Protein AF-A0A0Q1AFK6-F1 (afdb_monomer_lite)

Radius of gyration: 16.46 Å; chains: 1; bounding box: 43×33×42 Å

Foldseek 3Di:
DDLCVLQPAALLVLLVLVCVLPPPPQPFKKKFKAASNGHTDDIDHDDPDDDDDLVCLQVSAQIEMEMEDALQADDDLRQLLVCLSSQYQWYWYHYNWKIKIKGAAPVGFDHSVVLVVLLVCLVVDPVLVVVLVVLVVVQVPDPPRDPSVSVRVSRVVSVVSSCVVRVMDIHMHTPVSHDPVSD

Structure (mmCIF, N/CA/C/O backbone):
data_AF-A0A0Q1AFK6-F1
#
_entry.id   AF-A0A0Q1AFK6-F1
#
loop_
_atom_site.group_PDB
_atom_site.id
_atom_site.type_symbol
_atom_site.label_atom_id
_atom_site.label_alt_id
_atom_site.label_comp_id
_atom_site.label_asym_id
_atom_site.label_entity_id
_atom_site.label_seq_id
_atom_site.pdbx_PDB_ins_code
_atom_site.Cartn_x
_atom_site.Cartn_y
_atom_site.Cartn_z
_atom_site.occupancy
_atom_site.B_iso_or_equiv
_atom_site.auth_seq_id
_atom_site.auth_comp_id
_atom_site.auth_asym_id
_atom_site.auth_atom_id
_atom_site.pdbx_PDB_model_num
ATOM 1 N N . MET A 1 1 ? -2.338 -17.423 -1.295 1.00 46.06 1 MET A N 1
ATOM 2 C CA . MET A 1 1 ? -3.671 -16.789 -1.181 1.00 46.06 1 MET A CA 1
ATOM 3 C C . MET A 1 1 ? -4.153 -16.436 -2.580 1.00 46.06 1 MET A C 1
ATOM 5 O O . MET A 1 1 ? -3.342 -15.987 -3.378 1.00 46.06 1 MET A O 1
ATOM 9 N N . THR A 1 2 ? -5.410 -16.740 -2.903 1.00 45.50 2 THR A N 1
ATOM 10 C CA . THR A 1 2 ? -6.019 -16.558 -4.233 1.00 45.50 2 THR A CA 1
ATOM 11 C C . THR A 1 2 ? -6.139 -15.072 -4.593 1.00 45.50 2 THR A C 1
ATOM 13 O O . THR A 1 2 ? -6.491 -14.275 -3.725 1.00 45.50 2 THR A O 1
ATOM 16 N N . GLY A 1 3 ? -5.905 -14.700 -5.860 1.00 55.66 3 GLY A N 1
ATOM 17 C CA . GLY A 1 3 ? -5.973 -13.305 -6.349 1.00 55.66 3 GLY A CA 1
ATOM 18 C C . GLY A 1 3 ? -7.291 -12.581 -6.035 1.00 55.66 3 GLY A C 1
ATOM 19 O O . GLY A 1 3 ? -7.314 -11.372 -5.840 1.00 55.66 3 GLY A O 1
ATOM 20 N N . THR A 1 4 ? -8.381 -13.325 -5.821 1.00 65.62 4 THR A N 1
ATOM 21 C CA . THR A 1 4 ? -9.694 -12.793 -5.418 1.00 65.62 4 THR A CA 1
ATOM 22 C C . THR A 1 4 ? -9.742 -12.181 -4.016 1.00 65.62 4 THR A C 1
ATOM 24 O O . THR A 1 4 ? -10.644 -11.395 -3.728 1.00 65.62 4 THR A O 1
ATOM 27 N N . ALA A 1 5 ? -8.802 -12.517 -3.126 1.00 80.06 5 ALA A N 1
ATOM 28 C CA . ALA A 1 5 ? -8.786 -11.992 -1.761 1.00 80.06 5 ALA A CA 1
ATOM 29 C C . ALA A 1 5 ? -8.527 -10.477 -1.720 1.00 80.06 5 ALA A C 1
ATOM 31 O O . ALA A 1 5 ? -9.035 -9.809 -0.821 1.00 80.06 5 ALA A O 1
ATOM 32 N N . VAL A 1 6 ? -7.814 -9.932 -2.718 1.00 88.38 6 VAL A N 1
ATOM 33 C CA . VAL A 1 6 ? -7.533 -8.491 -2.820 1.00 88.38 6 VAL A CA 1
ATOM 34 C C . VAL A 1 6 ? -8.806 -7.668 -3.042 1.00 88.38 6 VAL A C 1
ATOM 36 O O . VAL A 1 6 ? -8.840 -6.492 -2.713 1.00 88.38 6 VAL A O 1
ATOM 39 N N . PHE A 1 7 ? -9.878 -8.272 -3.559 1.00 89.06 7 PHE A N 1
ATOM 40 C CA . PHE A 1 7 ? -11.148 -7.587 -3.829 1.00 89.06 7 PHE A CA 1
ATOM 41 C C . PHE A 1 7 ? -12.162 -7.726 -2.684 1.00 89.06 7 PHE A C 1
ATOM 43 O O . PHE A 1 7 ? -13.332 -7.379 -2.840 1.00 89.06 7 PHE A O 1
ATOM 50 N N . ARG A 1 8 ? -11.745 -8.247 -1.523 1.00 91.38 8 ARG A N 1
ATOM 51 C CA . ARG A 1 8 ? -12.585 -8.341 -0.320 1.00 91.38 8 ARG A CA 1
ATOM 52 C C . ARG A 1 8 ? -12.491 -7.058 0.510 1.00 91.38 8 ARG A C 1
ATOM 54 O O . ARG A 1 8 ? -11.960 -7.070 1.615 1.00 91.38 8 ARG A O 1
ATOM 61 N N . VAL A 1 9 ? -13.020 -5.975 -0.047 1.00 94.25 9 VAL A N 1
ATOM 62 C CA . VAL A 1 9 ? -13.177 -4.658 0.593 1.00 94.25 9 VAL A CA 1
ATOM 63 C C . VAL A 1 9 ? -14.598 -4.136 0.334 1.00 94.25 9 VAL A C 1
ATOM 65 O O . VAL A 1 9 ? -15.311 -4.713 -0.500 1.00 94.25 9 VAL A O 1
ATOM 68 N N . PRO A 1 10 ? -15.061 -3.084 1.033 1.00 96.12 10 PRO A N 1
ATOM 69 C CA . PRO A 1 10 ? -16.365 -2.495 0.757 1.00 96.12 10 PRO A CA 1
ATOM 70 C C . PRO A 1 10 ? -16.519 -2.105 -0.716 1.00 96.12 10 PRO A C 1
ATOM 72 O O . PRO A 1 10 ? -15.596 -1.594 -1.349 1.00 96.12 10 PRO A O 1
ATOM 75 N N . ALA A 1 11 ? -17.713 -2.314 -1.271 1.00 95.00 11 ALA A N 1
ATOM 76 C CA . ALA A 1 11 ? -17.979 -2.062 -2.687 1.00 95.00 11 ALA A CA 1
ATOM 77 C C . ALA A 1 11 ? -17.747 -0.598 -3.103 1.00 95.00 11 ALA A C 1
ATOM 79 O O . ALA A 1 11 ? -17.445 -0.333 -4.262 1.00 95.00 11 ALA A O 1
ATOM 80 N N . SER A 1 12 ? -17.902 0.349 -2.177 1.00 96.50 12 SER A N 1
ATOM 81 C CA . SER A 1 12 ? -17.584 1.763 -2.398 1.00 96.50 12 SER A CA 1
ATOM 82 C C . SER A 1 12 ? -16.100 1.996 -2.662 1.00 96.50 12 SER A C 1
ATOM 84 O O . SER A 1 12 ? -15.794 2.780 -3.551 1.00 96.50 12 SER A O 1
ATOM 86 N N . VAL A 1 13 ? -15.207 1.277 -1.973 1.00 96.88 13 VAL A N 1
ATOM 87 C CA . VAL A 1 13 ? -13.756 1.345 -2.204 1.00 96.88 13 VAL A CA 1
ATOM 88 C C . VAL A 1 13 ? -13.436 0.850 -3.613 1.00 96.88 13 VAL A C 1
ATOM 90 O O . VAL A 1 13 ? -12.793 1.556 -4.372 1.00 96.88 13 VAL A O 1
ATOM 93 N N . LEU A 1 14 ? -13.975 -0.304 -4.024 1.00 95.19 14 LEU A N 1
ATOM 94 C CA . LEU A 1 14 ? -13.736 -0.825 -5.380 1.00 95.19 14 LEU A CA 1
ATOM 95 C C . LEU A 1 14 ? -14.257 0.111 -6.477 1.00 95.19 14 LEU A C 1
ATOM 97 O O . LEU A 1 14 ? -13.584 0.308 -7.484 1.00 95.19 14 LEU A O 1
ATOM 101 N N . ARG A 1 15 ? -15.447 0.699 -6.286 1.00 94.06 15 ARG A N 1
ATOM 102 C CA . ARG A 1 15 ? -15.989 1.690 -7.229 1.00 94.06 15 ARG A CA 1
ATOM 103 C C . ARG A 1 15 ? -15.107 2.929 -7.306 1.00 94.06 15 ARG A C 1
ATOM 105 O O . ARG A 1 15 ? -14.891 3.443 -8.394 1.00 94.06 15 ARG A O 1
ATOM 112 N N . TYR A 1 16 ? -14.603 3.392 -6.167 1.00 94.50 16 TYR A N 1
ATOM 113 C CA . TYR A 1 16 ? -13.679 4.514 -6.114 1.00 94.50 16 TYR A CA 1
ATOM 114 C C . TYR A 1 16 ? -12.391 4.223 -6.889 1.00 94.50 16 TYR A C 1
ATOM 116 O O . TYR A 1 16 ? -12.041 4.970 -7.794 1.00 94.50 16 TYR A O 1
ATOM 124 N N . GLU A 1 17 ? -11.748 3.091 -6.597 1.00 94.38 17 GLU A N 1
ATOM 125 C CA . GLU A 1 17 ? -10.536 2.618 -7.278 1.00 94.38 17 GLU A CA 1
ATOM 126 C C . GLU A 1 17 ? -10.721 2.507 -8.795 1.00 94.38 17 GLU A C 1
ATOM 128 O O . GLU A 1 17 ? -9.836 2.874 -9.566 1.00 94.38 17 GLU A O 1
ATOM 133 N N . HIS A 1 18 ? -11.887 2.026 -9.226 1.00 91.81 18 HIS A N 1
ATOM 134 C CA . HIS A 1 18 ? -12.237 1.958 -10.637 1.00 91.81 18 HIS A CA 1
ATOM 135 C C . HIS A 1 18 ? -12.407 3.354 -11.256 1.00 91.81 18 HIS A C 1
ATOM 137 O O . HIS A 1 18 ? -11.886 3.622 -12.337 1.00 91.81 18 HIS A O 1
ATOM 143 N N . ASN A 1 19 ? -13.096 4.265 -10.564 1.00 91.00 19 ASN A N 1
ATOM 144 C CA . ASN A 1 19 ? -13.329 5.621 -11.054 1.00 91.00 19 ASN A CA 1
ATOM 145 C C . ASN A 1 19 ? -12.019 6.396 -11.227 1.00 91.00 19 ASN A C 1
ATOM 147 O O . ASN A 1 19 ? -11.791 6.946 -12.301 1.00 91.00 19 ASN A O 1
ATOM 151 N N . ILE A 1 20 ? -11.133 6.388 -10.223 1.00 89.88 20 ILE A N 1
ATOM 152 C CA . ILE A 1 20 ? -9.851 7.110 -10.305 1.00 89.88 20 ILE A CA 1
ATOM 153 C C . ILE A 1 20 ? -8.938 6.533 -11.391 1.00 89.88 20 ILE A C 1
ATOM 155 O O . ILE A 1 20 ? -8.172 7.265 -12.013 1.00 89.88 20 ILE A O 1
ATOM 159 N N . LEU A 1 21 ? -9.040 5.228 -11.671 1.00 88.44 21 LEU A N 1
ATOM 160 C CA . LEU A 1 21 ? -8.269 4.594 -12.734 1.00 88.44 21 LEU A CA 1
ATOM 161 C C . LEU A 1 21 ? -8.681 5.089 -14.131 1.00 88.44 21 LEU A C 1
ATOM 163 O O . LEU A 1 21 ? -7.836 5.205 -15.022 1.00 88.44 21 LEU A O 1
ATOM 167 N N . HIS A 1 22 ? -9.973 5.355 -14.320 1.00 85.06 22 HIS A N 1
ATOM 168 C CA . HIS A 1 22 ? -10.557 5.748 -15.603 1.00 85.06 22 HIS A CA 1
ATOM 169 C C . HIS A 1 22 ? -10.792 7.253 -15.747 1.00 85.06 22 HIS A C 1
ATOM 171 O O . HIS A 1 22 ? -11.217 7.698 -16.814 1.00 85.06 22 HIS A O 1
ATOM 177 N N . ASP A 1 23 ? -10.482 8.040 -14.718 1.00 81.56 23 ASP A N 1
ATOM 178 C CA . ASP A 1 23 ? -10.578 9.488 -14.790 1.00 81.56 23 ASP A CA 1
ATOM 179 C C . ASP A 1 23 ? -9.457 10.062 -15.674 1.00 81.56 23 ASP A C 1
ATOM 181 O O . ASP A 1 23 ? -8.279 10.136 -15.300 1.00 81.56 23 ASP A O 1
ATOM 185 N N . SER A 1 24 ? -9.841 10.467 -16.886 1.00 66.94 24 SER A N 1
ATOM 186 C CA . SER A 1 24 ? -8.972 11.140 -17.8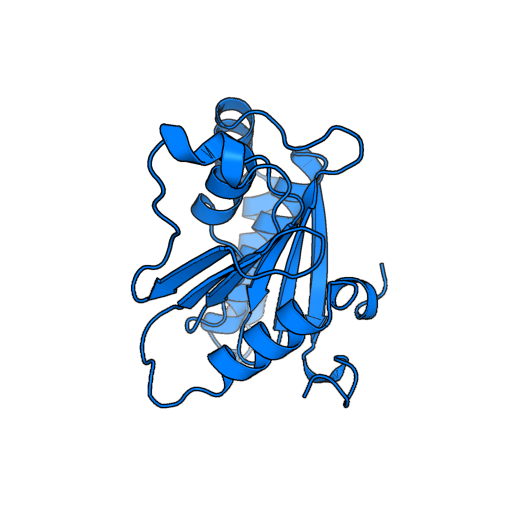52 1.00 66.94 24 SER A CA 1
ATOM 187 C C . SER A 1 24 ? -8.674 12.599 -17.496 1.00 66.94 24 SER A C 1
ATOM 189 O O . SER A 1 24 ? -7.785 13.195 -18.103 1.00 66.94 24 SER A O 1
ATOM 191 N N . HIS A 1 25 ? -9.411 13.187 -16.551 1.00 67.06 25 HIS A N 1
ATOM 192 C CA . HIS A 1 25 ? -9.291 14.589 -16.154 1.00 67.06 25 HIS A CA 1
ATOM 193 C C . HIS A 1 25 ? -8.400 14.803 -14.931 1.00 67.06 25 HIS A C 1
ATOM 195 O O . HIS A 1 25 ? -8.047 15.945 -14.642 1.00 67.06 25 HIS A O 1
ATOM 201 N N . CYS A 1 26 ? -7.981 13.732 -14.254 1.00 65.50 26 CYS A N 1
ATOM 202 C CA . CYS A 1 26 ? -7.090 13.817 -13.105 1.00 65.50 26 CYS A CA 1
ATOM 203 C C . CYS A 1 26 ? -5.685 13.293 -13.450 1.00 65.50 26 CYS A C 1
ATOM 205 O O . CYS A 1 26 ? -5.383 12.139 -13.169 1.00 65.50 26 CYS A O 1
ATOM 207 N N . PRO A 1 27 ? -4.785 14.084 -14.066 1.00 63.72 27 PRO A N 1
ATOM 208 C CA . PRO A 1 27 ? -3.471 13.595 -14.502 1.00 63.72 27 PRO A CA 1
ATOM 209 C C . PRO A 1 27 ? -2.523 13.219 -13.349 1.00 63.72 27 PRO A C 1
ATOM 211 O O . PRO A 1 27 ? -1.437 12.702 -13.604 1.00 63.72 27 PRO A O 1
ATOM 214 N N . GLN A 1 28 ? -2.914 13.482 -12.103 1.00 76.75 28 GLN A N 1
ATOM 215 C CA . GLN A 1 28 ? -2.098 13.303 -10.907 1.00 76.75 28 GLN A CA 1
ATOM 216 C C . GLN A 1 28 ? -2.436 11.989 -10.186 1.00 76.75 28 GLN A C 1
ATOM 218 O O . GLN A 1 28 ? -3.385 11.287 -10.557 1.00 76.75 28 GLN A O 1
ATOM 223 N N . GLU A 1 29 ? -1.617 11.628 -9.198 1.00 82.69 29 GLU A N 1
ATOM 224 C CA . GLU A 1 29 ? -1.959 10.571 -8.245 1.00 82.69 29 GLU A CA 1
ATOM 225 C C . GLU A 1 29 ? -3.115 11.045 -7.351 1.00 82.69 29 GLU A C 1
ATOM 227 O O . GLU A 1 29 ? -3.228 12.231 -7.020 1.00 82.69 29 GLU A O 1
ATOM 232 N N . VAL A 1 30 ? -4.016 10.117 -7.027 1.00 89.56 30 VAL A N 1
ATOM 233 C CA . VAL A 1 30 ? -5.223 10.365 -6.229 1.00 89.56 30 VAL A CA 1
ATOM 234 C C . VAL A 1 30 ? -5.269 9.335 -5.119 1.00 89.56 30 VAL A C 1
ATOM 236 O O . VAL A 1 30 ? -5.070 8.146 -5.389 1.00 89.56 30 VAL A O 1
ATOM 239 N N . ALA A 1 31 ? -5.559 9.783 -3.901 1.00 91.56 31 ALA A N 1
ATOM 240 C CA . ALA A 1 31 ? -5.691 8.928 -2.733 1.00 91.56 31 ALA A CA 1
ATOM 241 C C . ALA A 1 31 ? -7.034 9.140 -2.032 1.00 91.56 31 ALA A C 1
ATOM 243 O O . ALA A 1 31 ? -7.505 10.264 -1.887 1.00 91.56 31 ALA A O 1
ATOM 244 N N . GLY A 1 32 ? -7.618 8.053 -1.538 1.00 93.94 32 GLY A N 1
ATOM 245 C CA . GLY A 1 32 ? -8.827 8.062 -0.728 1.00 93.94 32 GLY A CA 1
ATOM 246 C C . GLY A 1 32 ? -8.625 7.290 0.571 1.00 93.94 32 GLY A C 1
ATOM 247 O O . GLY A 1 32 ? -8.054 6.196 0.577 1.00 93.94 32 GLY A O 1
ATOM 248 N N . ILE A 1 33 ? -9.136 7.843 1.671 1.00 95.81 33 ILE A N 1
ATOM 249 C CA . ILE A 1 33 ? -9.174 7.183 2.980 1.00 95.81 33 ILE A CA 1
ATOM 250 C C . ILE A 1 33 ? -10.616 6.826 3.308 1.00 95.81 33 ILE A C 1
ATOM 252 O O . ILE A 1 33 ? -11.489 7.692 3.375 1.00 95.81 33 ILE A O 1
ATOM 256 N N . PHE A 1 34 ? -10.860 5.548 3.562 1.00 97.62 34 PHE A N 1
ATOM 257 C CA . PHE A 1 34 ? -12.175 4.998 3.842 1.00 97.62 34 PHE A CA 1
ATOM 258 C C . PHE A 1 34 ? -12.224 4.373 5.227 1.00 97.62 34 PHE A C 1
ATOM 260 O O . PHE A 1 34 ? -11.303 3.679 5.642 1.00 97.62 34 PHE A O 1
ATOM 267 N N . THR A 1 35 ? -13.348 4.505 5.918 1.00 96.75 35 THR A N 1
ATOM 268 C CA . THR A 1 35 ? -13.606 3.661 7.091 1.00 96.75 35 THR A CA 1
ATOM 269 C C . THR A 1 35 ? -13.667 2.176 6.687 1.00 96.75 35 THR A C 1
ATOM 271 O O . THR A 1 35 ? -13.941 1.870 5.520 1.00 96.75 35 THR A O 1
ATOM 274 N N . PRO A 1 36 ? -13.527 1.218 7.625 1.00 94.81 36 PRO A N 1
ATOM 275 C CA . PRO A 1 36 ? -13.745 -0.208 7.345 1.00 94.81 36 PRO A CA 1
ATOM 276 C C . PRO A 1 36 ? -15.103 -0.539 6.716 1.00 94.81 36 PRO A C 1
ATOM 278 O O . PRO A 1 36 ? -15.236 -1.528 6.000 1.00 94.81 36 PRO A O 1
ATOM 281 N N . ALA A 1 37 ? -16.119 0.290 6.975 1.00 96.12 37 ALA A N 1
ATOM 282 C CA . ALA A 1 37 ? -17.454 0.155 6.396 1.00 96.12 37 ALA A CA 1
ATOM 283 C C . ALA A 1 37 ? -17.554 0.711 4.960 1.00 96.12 37 ALA A C 1
ATOM 285 O O . ALA A 1 37 ? -18.576 0.530 4.300 1.00 96.12 37 ALA A O 1
ATOM 286 N N . GLY A 1 38 ? -16.505 1.370 4.460 1.00 96.75 38 GLY A N 1
ATOM 287 C CA . GLY A 1 38 ? -16.438 1.919 3.109 1.00 96.75 38 GLY A CA 1
ATOM 288 C C . GLY A 1 38 ? -16.966 3.345 2.975 1.00 96.75 38 GLY A C 1
ATOM 289 O O . GLY A 1 38 ? -17.373 3.728 1.878 1.00 96.75 38 GLY A O 1
ATOM 290 N N . VAL A 1 39 ? -16.988 4.129 4.055 1.00 97.38 39 VAL A N 1
ATOM 291 C CA . VAL A 1 39 ? -17.339 5.558 3.996 1.00 97.38 39 VAL A CA 1
ATOM 292 C C . VAL A 1 39 ? -16.074 6.361 3.713 1.00 97.38 39 VAL A C 1
ATOM 294 O O . VAL A 1 39 ? -15.124 6.254 4.484 1.00 97.38 39 VAL A O 1
ATOM 297 N N . LEU A 1 40 ? -16.060 7.149 2.634 1.00 96.38 40 LEU A N 1
ATOM 298 C CA . LEU A 1 40 ? -14.954 8.057 2.309 1.00 96.38 40 LEU A CA 1
ATOM 299 C C . LEU A 1 40 ? -14.861 9.153 3.380 1.00 96.38 40 LEU A C 1
ATOM 301 O O . LEU A 1 40 ? -15.860 9.800 3.694 1.00 96.38 40 LEU A O 1
ATOM 305 N N . ARG A 1 41 ? -13.673 9.325 3.957 1.00 94.06 41 ARG A N 1
ATOM 306 C CA . ARG A 1 41 ? -13.367 10.329 4.987 1.00 94.06 41 ARG A CA 1
ATOM 307 C C . ARG A 1 41 ? -12.563 11.477 4.398 1.00 94.06 41 ARG A C 1
ATOM 309 O O . ARG A 1 41 ? -12.909 12.629 4.623 1.00 94.06 41 ARG A O 1
ATOM 316 N N . TYR A 1 42 ? -11.544 11.133 3.618 1.00 92.06 42 TYR A N 1
ATOM 317 C CA . TYR A 1 42 ? -10.634 12.084 2.999 1.00 92.06 42 TYR A CA 1
ATOM 318 C C . TYR A 1 42 ? -10.333 11.674 1.570 1.00 92.06 42 TYR A C 1
ATOM 320 O O . TYR A 1 42 ? -10.247 10.481 1.270 1.00 92.06 42 TYR A O 1
ATOM 328 N N . GLU A 1 43 ? -10.125 12.674 0.728 1.00 91.88 43 GLU A N 1
ATOM 329 C CA . GLU A 1 43 ? -9.660 12.522 -0.639 1.00 91.88 43 GLU A CA 1
ATOM 330 C C . GLU A 1 43 ? -8.550 13.540 -0.895 1.00 91.88 43 GLU A C 1
ATOM 332 O O . GLU A 1 43 ? -8.674 14.710 -0.526 1.00 91.88 43 GLU A O 1
ATOM 337 N N . PHE A 1 44 ? -7.467 13.075 -1.508 1.00 88.31 44 PHE A N 1
ATOM 338 C CA . PHE A 1 44 ? -6.279 13.862 -1.805 1.00 88.31 44 PHE A CA 1
ATOM 339 C C . PHE A 1 44 ? -5.995 13.805 -3.300 1.00 88.31 44 PHE A C 1
ATOM 341 O O . PHE A 1 44 ? -6.067 12.741 -3.920 1.00 88.31 44 PHE A O 1
ATOM 348 N N . PHE A 1 45 ? -5.637 14.959 -3.852 1.00 86.00 45 PHE A N 1
ATOM 349 C CA . PHE A 1 45 ? -5.249 15.127 -5.244 1.00 86.00 45 PHE A CA 1
ATOM 350 C C . PHE A 1 45 ? -3.843 15.701 -5.284 1.00 86.00 45 PHE A C 1
ATOM 352 O O . PHE A 1 45 ? -3.605 16.736 -4.664 1.00 86.00 45 PHE A O 1
ATOM 359 N N . GLY A 1 46 ? -2.956 15.068 -6.047 1.00 70.44 46 GLY A N 1
ATOM 360 C CA . GLY A 1 46 ? -1.629 15.616 -6.288 1.00 70.44 46 GLY A CA 1
ATOM 361 C C . GLY A 1 46 ? -0.706 15.483 -5.092 1.00 70.44 46 GLY A C 1
ATOM 362 O O . GLY A 1 46 ? -0.538 16.430 -4.344 1.00 70.44 46 GLY A O 1
ATOM 363 N N . ASP A 1 47 ? -0.136 14.292 -4.941 1.00 62.44 47 ASP A N 1
ATOM 364 C CA . ASP A 1 47 ? 1.225 14.002 -4.476 1.00 62.44 47 ASP A CA 1
ATOM 365 C C . ASP A 1 47 ? 1.349 12.474 -4.323 1.00 62.44 47 ASP A C 1
ATOM 367 O O . ASP A 1 47 ? 0.346 11.778 -4.151 1.00 62.44 47 ASP A O 1
ATOM 371 N N . ASP A 1 48 ? 2.573 11.943 -4.393 1.00 61.12 48 ASP A N 1
ATOM 372 C CA . ASP A 1 48 ? 2.860 10.497 -4.312 1.00 61.12 48 ASP A CA 1
ATOM 373 C C . ASP A 1 48 ? 2.620 9.902 -2.895 1.00 61.12 48 ASP A C 1
ATOM 375 O O . ASP A 1 48 ? 2.957 8.745 -2.631 1.00 61.12 48 ASP A O 1
ATOM 379 N N . PHE A 1 49 ? 2.113 10.693 -1.939 1.00 66.88 49 PHE A N 1
ATOM 380 C CA . PHE A 1 49 ? 1.917 10.302 -0.538 1.00 66.88 49 PHE A CA 1
ATOM 381 C C . PHE A 1 49 ? 0.803 11.095 0.160 1.00 66.88 49 PHE A C 1
ATOM 383 O O . PHE A 1 49 ? 0.422 12.185 -0.267 1.00 66.88 49 PHE A O 1
ATOM 390 N N . VAL A 1 50 ? 0.272 10.542 1.257 1.00 73.00 50 VAL A N 1
ATOM 391 C CA . VAL A 1 50 ? -0.855 11.126 1.997 1.00 73.00 50 VAL A CA 1
ATOM 392 C C . VAL A 1 50 ? -0.336 11.891 3.209 1.00 73.00 50 VAL A C 1
ATOM 394 O O . VAL A 1 50 ? -0.107 11.323 4.274 1.00 73.00 50 VAL A O 1
ATOM 397 N N . TYR A 1 51 ? -0.208 13.212 3.080 1.00 80.31 51 TYR A N 1
ATOM 398 C CA . TYR A 1 51 ? 0.159 14.044 4.222 1.00 80.31 51 TYR A CA 1
ATOM 399 C C . TYR A 1 51 ? -1.052 14.349 5.110 1.00 80.31 51 TYR A C 1
ATOM 401 O O . TYR A 1 51 ? -1.988 15.039 4.704 1.00 80.31 51 TYR A O 1
ATOM 409 N N . LEU A 1 52 ? -0.991 13.889 6.358 1.00 82.94 52 LEU A N 1
ATOM 410 C CA . LEU A 1 52 ? -1.943 14.225 7.413 1.00 82.94 52 LEU A CA 1
ATOM 41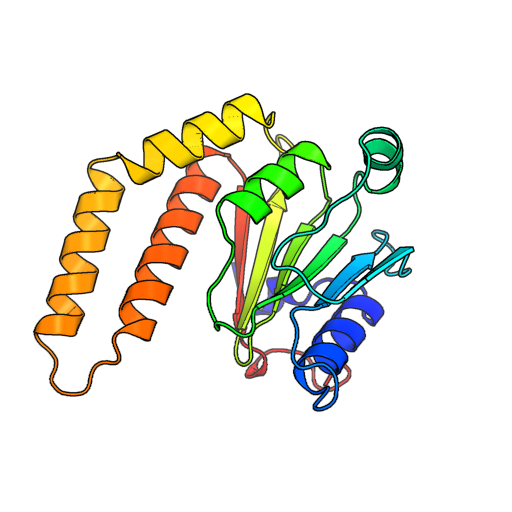1 C C . LEU A 1 52 ? -1.203 14.801 8.625 1.00 82.94 52 LEU A C 1
ATOM 413 O O . LEU A 1 52 ? -0.100 14.346 8.937 1.00 82.94 52 LEU A O 1
ATOM 417 N N . PRO A 1 53 ? -1.773 15.791 9.332 1.00 85.44 53 PRO A N 1
ATOM 418 C CA . PRO A 1 53 ? -1.202 16.254 10.588 1.00 85.44 53 PRO A CA 1
ATOM 419 C C . PRO A 1 53 ? -1.295 15.155 11.657 1.00 85.44 53 PRO A C 1
ATOM 421 O O . PRO A 1 53 ? -2.260 14.393 11.696 1.00 85.44 53 PRO A O 1
ATOM 424 N N . GLU A 1 54 ? -0.322 15.099 12.573 1.00 86.88 54 GLU A N 1
ATOM 425 C CA . GLU A 1 54 ? -0.261 14.052 13.613 1.00 86.88 54 GLU A CA 1
ATOM 426 C C . GLU A 1 54 ? -1.524 13.979 14.481 1.00 86.88 54 GLU A C 1
ATOM 428 O O . GLU A 1 54 ? -1.912 12.903 14.936 1.00 86.88 54 GLU A O 1
ATOM 433 N N . SER A 1 55 ? -2.209 15.110 14.670 1.00 89.00 55 SER A N 1
ATOM 434 C CA . SER A 1 55 ? -3.483 15.178 15.391 1.00 89.00 55 SER A CA 1
ATOM 435 C C . SER A 1 55 ? -4.592 14.332 14.760 1.00 89.00 55 SER A C 1
ATOM 437 O O . SER A 1 55 ? -5.517 13.937 15.463 1.00 89.00 55 SER A O 1
ATOM 439 N N . GLU A 1 56 ? -4.503 14.035 13.463 1.00 88.88 56 GLU A N 1
ATOM 440 C CA . GLU A 1 56 ? -5.500 13.260 12.717 1.00 88.88 56 GLU A CA 1
ATOM 441 C C . GLU A 1 56 ? -5.157 11.766 12.627 1.00 88.88 56 GLU A C 1
ATOM 443 O O . GLU A 1 56 ? -5.983 10.967 12.185 1.00 88.88 56 GLU A O 1
ATOM 448 N N . TYR A 1 57 ? -3.980 11.336 13.104 1.00 89.94 57 TYR A N 1
ATOM 449 C CA . TYR A 1 57 ? -3.559 9.929 13.015 1.00 89.94 57 TYR A CA 1
ATOM 450 C C . TYR A 1 57 ? -4.520 8.980 13.740 1.00 89.94 57 TYR A C 1
ATOM 452 O O . TYR A 1 57 ? -4.770 7.866 13.282 1.00 89.94 57 TYR A O 1
ATOM 460 N N . GLY A 1 58 ? -5.103 9.428 14.855 1.00 88.94 58 GLY A N 1
ATOM 461 C CA . GLY A 1 58 ? -6.111 8.652 15.576 1.00 88.94 58 GLY A CA 1
ATOM 462 C C . GLY A 1 58 ? -7.399 8.443 14.773 1.00 88.94 58 GLY A C 1
ATOM 463 O O . GLY A 1 58 ? -8.031 7.398 14.901 1.00 88.94 58 GLY A O 1
ATOM 464 N N . GLU A 1 59 ? -7.774 9.397 13.916 1.00 89.50 59 GLU A N 1
ATOM 465 C CA . GLU A 1 59 ? -9.023 9.346 13.145 1.00 89.50 59 GLU A CA 1
ATOM 466 C C . GLU A 1 59 ? -8.957 8.400 11.945 1.00 89.50 59 GLU A C 1
ATOM 468 O O . GLU A 1 59 ? -9.976 7.851 11.520 1.00 89.50 59 GLU A O 1
ATOM 473 N N . ILE A 1 60 ? -7.756 8.211 11.403 1.00 92.12 60 ILE A N 1
ATOM 474 C CA . ILE A 1 60 ? -7.485 7.313 10.277 1.00 92.12 60 ILE A CA 1
ATOM 475 C C . ILE A 1 60 ? -7.055 5.916 10.731 1.00 92.12 60 ILE A C 1
ATOM 477 O O . ILE A 1 60 ? -6.940 5.009 9.904 1.00 92.12 60 ILE A O 1
ATOM 481 N N . SER A 1 61 ? -6.835 5.712 12.031 1.00 94.56 61 SER A N 1
ATOM 482 C CA . SER A 1 61 ? -6.492 4.397 12.560 1.00 94.56 61 SER A CA 1
ATOM 483 C C . SER A 1 61 ? -7.564 3.368 12.209 1.00 94.56 61 SER A C 1
ATOM 485 O O . SER A 1 61 ? -8.767 3.610 12.324 1.00 94.56 61 SER A O 1
ATOM 487 N N . GLY A 1 62 ? -7.128 2.213 11.706 1.00 94.94 62 GLY A N 1
ATOM 488 C CA . GLY A 1 62 ? -8.032 1.179 11.216 1.00 94.94 62 GLY A CA 1
ATOM 489 C C . GLY A 1 62 ? -8.774 1.532 9.921 1.00 94.94 62 GLY A C 1
ATOM 490 O O . GLY A 1 62 ? -9.636 0.763 9.514 1.00 94.94 62 GLY A O 1
ATOM 491 N N . CYS A 1 63 ? -8.470 2.637 9.236 1.00 96.56 63 CYS A N 1
ATOM 492 C CA . CYS A 1 63 ? -9.056 2.935 7.926 1.00 96.56 63 CYS A CA 1
ATOM 493 C C . CYS A 1 63 ? -8.401 2.128 6.794 1.00 96.56 63 CYS A C 1
ATOM 495 O O . CYS A 1 63 ? -7.342 1.527 6.949 1.00 96.56 63 CYS A O 1
ATOM 497 N N . ILE A 1 64 ? -9.054 2.102 5.639 1.00 97.31 64 ILE A N 1
ATOM 498 C CA . ILE A 1 64 ? -8.510 1.606 4.379 1.00 97.31 64 ILE A CA 1
ATOM 499 C C . ILE A 1 64 ? -7.987 2.815 3.612 1.00 97.31 64 ILE A C 1
ATOM 501 O O . ILE A 1 64 ? -8.761 3.723 3.312 1.00 97.31 64 ILE A O 1
ATOM 505 N N . ILE A 1 65 ? -6.705 2.818 3.271 1.00 95.38 65 ILE A N 1
ATOM 506 C CA . ILE A 1 65 ? -6.124 3.814 2.371 1.00 95.38 65 ILE A CA 1
ATOM 507 C C . ILE A 1 65 ? -5.956 3.165 1.003 1.00 95.38 65 ILE A C 1
ATOM 509 O O . ILE A 1 65 ? -5.477 2.035 0.899 1.00 95.38 65 ILE A O 1
ATOM 513 N N . THR A 1 66 ? -6.377 3.863 -0.045 1.00 94.69 66 THR A N 1
ATOM 514 C CA . THR A 1 66 ? -6.134 3.457 -1.428 1.00 94.69 66 THR A CA 1
ATOM 515 C C . THR A 1 66 ? -5.630 4.629 -2.245 1.00 94.69 66 THR A C 1
ATOM 517 O O . THR A 1 66 ? -6.148 5.732 -2.102 1.00 94.69 66 THR A O 1
ATOM 520 N N . HIS A 1 67 ? -4.674 4.397 -3.137 1.00 91.44 67 HIS A N 1
ATOM 521 C CA . HIS A 1 67 ? -4.228 5.414 -4.086 1.00 91.44 67 HIS A CA 1
ATOM 522 C C . HIS A 1 67 ? -3.825 4.845 -5.448 1.00 91.44 67 HIS A C 1
ATOM 524 O O . HIS A 1 67 ? -3.551 3.650 -5.598 1.00 91.44 67 HIS A O 1
ATOM 530 N N . LEU A 1 68 ? -3.847 5.709 -6.459 1.00 91.12 68 LEU A N 1
ATOM 531 C CA . LEU A 1 68 ? -3.496 5.392 -7.840 1.00 91.12 68 LEU A CA 1
ATOM 532 C C . LEU A 1 68 ? -2.012 5.665 -8.103 1.00 91.12 68 LEU A C 1
ATOM 534 O O . LEU A 1 68 ? -1.607 6.820 -8.147 1.00 91.12 68 LEU A O 1
ATOM 538 N N . HIS A 1 69 ? -1.246 4.622 -8.428 1.00 88.69 69 HIS A N 1
ATOM 539 C CA . HIS A 1 69 ? 0.113 4.765 -8.953 1.00 88.69 69 HIS A CA 1
ATOM 540 C C . HIS A 1 69 ? 0.103 4.758 -10.481 1.00 88.69 69 HIS A C 1
ATOM 542 O O . HIS A 1 69 ? 0.087 3.697 -11.127 1.00 88.69 69 HIS A O 1
ATOM 548 N N . ARG A 1 70 ? 0.186 5.945 -11.092 1.00 83.94 70 ARG A N 1
ATOM 549 C CA . ARG A 1 70 ? 0.254 6.072 -12.564 1.00 83.94 70 ARG A CA 1
ATOM 550 C C . ARG A 1 70 ? 1.551 5.502 -13.137 1.00 83.94 70 ARG A C 1
ATOM 552 O O . ARG A 1 70 ? 1.574 5.052 -14.281 1.00 83.94 70 ARG A O 1
ATOM 559 N N . SER A 1 71 ? 2.603 5.440 -12.320 1.00 82.94 71 SER A N 1
ATOM 560 C CA . SER A 1 71 ? 3.876 4.793 -12.661 1.00 82.94 71 SER A CA 1
ATOM 561 C C . SER A 1 71 ? 3.752 3.285 -12.934 1.00 82.94 71 SER A C 1
ATOM 563 O O . SER A 1 71 ? 4.648 2.690 -13.535 1.00 82.94 71 SER A O 1
ATOM 565 N N . GLY A 1 72 ? 2.652 2.656 -12.498 1.00 85.19 72 GLY A N 1
ATOM 566 C CA . GLY A 1 72 ? 2.421 1.217 -12.623 1.00 85.19 72 GLY A CA 1
ATOM 567 C C . GLY A 1 72 ? 3.184 0.370 -11.602 1.00 85.19 72 GLY A C 1
ATOM 568 O O . GLY A 1 72 ? 3.097 -0.859 -11.640 1.00 85.19 72 GLY A O 1
ATOM 569 N N . TYR A 1 73 ? 3.920 1.002 -10.687 1.00 87.94 73 TYR A N 1
ATOM 570 C CA . TYR A 1 73 ? 4.683 0.314 -9.654 1.00 87.94 73 TYR A CA 1
ATOM 571 C C . TYR A 1 73 ? 3.830 0.003 -8.417 1.00 87.94 73 TYR A C 1
ATOM 573 O O . TYR A 1 73 ? 2.879 0.725 -8.125 1.00 87.94 73 TYR A O 1
ATOM 581 N N . PRO A 1 74 ? 4.173 -1.059 -7.665 1.00 90.12 74 PRO A N 1
ATOM 582 C CA . PRO A 1 74 ? 3.543 -1.340 -6.378 1.00 90.12 74 PRO A CA 1
ATOM 583 C C . PRO A 1 74 ? 4.014 -0.334 -5.308 1.00 90.12 74 PRO A C 1
ATOM 585 O O . PRO A 1 74 ? 4.693 0.644 -5.634 1.00 90.12 74 PRO A O 1
ATOM 588 N N . PHE A 1 75 ? 3.697 -0.615 -4.040 1.00 90.62 75 PHE A N 1
ATOM 589 C CA . PHE A 1 75 ? 4.019 0.230 -2.887 1.00 90.62 75 PHE A CA 1
ATOM 590 C C . PHE A 1 75 ? 5.461 0.773 -2.881 1.00 90.62 75 PHE A C 1
ATOM 592 O O . PHE A 1 75 ? 6.431 0.072 -3.203 1.00 90.62 75 PHE A O 1
ATOM 599 N N . SER A 1 76 ? 5.595 2.025 -2.465 1.00 88.75 76 SER A N 1
ATOM 600 C CA . SER A 1 76 ? 6.838 2.670 -2.076 1.00 88.75 76 SER A CA 1
ATOM 601 C C . SER A 1 76 ? 7.207 2.321 -0.623 1.00 88.75 76 SER A C 1
ATOM 603 O O . SER A 1 76 ? 6.396 1.822 0.159 1.00 88.75 76 SER A O 1
ATOM 605 N N . SER A 1 77 ? 8.456 2.589 -0.227 1.00 90.75 77 SER A N 1
ATOM 606 C CA . SER A 1 77 ? 8.851 2.499 1.188 1.00 90.75 77 SER A CA 1
ATOM 607 C C . SER A 1 77 ? 8.101 3.508 2.062 1.00 90.75 77 SER A C 1
ATOM 609 O O . SER A 1 77 ? 7.945 3.273 3.258 1.00 90.75 77 SER A O 1
ATOM 611 N N . HIS A 1 78 ? 7.672 4.627 1.472 1.00 89.50 78 HIS A N 1
ATOM 612 C CA . HIS A 1 78 ? 6.914 5.658 2.163 1.00 89.50 78 HIS A CA 1
ATOM 613 C C . HIS A 1 78 ? 5.521 5.139 2.523 1.00 89.50 78 HIS A C 1
ATOM 615 O O . HIS A 1 78 ? 5.158 5.182 3.691 1.00 89.50 78 HIS A O 1
ATOM 621 N N . ASP A 1 79 ? 4.836 4.496 1.575 1.00 91.12 79 ASP A N 1
ATOM 622 C CA . ASP A 1 79 ? 3.505 3.909 1.767 1.00 91.12 79 ASP A CA 1
ATOM 623 C C . ASP A 1 79 ? 3.485 2.939 2.952 1.00 91.12 79 ASP A C 1
ATOM 625 O O . ASP A 1 79 ? 2.576 2.963 3.781 1.00 91.12 79 ASP A O 1
ATOM 629 N N . ILE A 1 80 ? 4.510 2.085 3.064 1.00 93.31 80 ILE A N 1
ATOM 630 C CA . ILE A 1 80 ? 4.629 1.123 4.169 1.00 93.31 80 ILE A CA 1
ATOM 631 C C . ILE A 1 80 ? 4.829 1.853 5.500 1.00 93.31 80 ILE A C 1
ATOM 633 O O . ILE A 1 80 ? 4.238 1.472 6.513 1.00 93.31 80 ILE A O 1
ATOM 637 N N . LEU A 1 81 ? 5.672 2.887 5.510 1.00 93.50 81 LEU A N 1
ATOM 638 C CA . LEU A 1 81 ? 5.966 3.652 6.716 1.00 93.50 81 LEU A CA 1
ATOM 639 C C . LEU A 1 81 ? 4.743 4.445 7.190 1.00 93.50 81 LEU A C 1
ATOM 641 O O . LEU A 1 81 ? 4.456 4.451 8.384 1.00 93.50 81 LEU A O 1
ATOM 645 N N . GLU A 1 82 ? 4.010 5.070 6.273 1.00 91.50 82 GLU A N 1
ATOM 646 C CA . GLU A 1 82 ? 2.753 5.760 6.567 1.00 91.50 82 GLU A CA 1
ATOM 647 C C . GLU A 1 82 ? 1.693 4.788 7.072 1.00 91.50 82 GLU A C 1
ATOM 649 O O . GLU A 1 82 ? 1.085 5.030 8.109 1.00 91.50 82 GLU A O 1
ATOM 654 N N . SER A 1 83 ? 1.551 3.626 6.432 1.00 93.62 83 SER A N 1
ATOM 655 C CA . SER A 1 83 ? 0.622 2.583 6.886 1.00 93.62 83 SER A CA 1
ATOM 656 C C . SER A 1 83 ? 0.892 2.145 8.328 1.00 93.62 83 SER A C 1
ATOM 658 O O . SER A 1 83 ? -0.042 1.943 9.104 1.00 93.62 83 SER A O 1
ATOM 660 N N . SER A 1 84 ? 2.174 2.034 8.692 1.00 94.75 84 SER A N 1
ATOM 661 C CA . SER A 1 84 ? 2.619 1.753 10.057 1.00 94.75 84 SER A CA 1
ATOM 662 C C . SER A 1 84 ? 2.312 2.912 11.014 1.00 94.75 84 SER A C 1
ATOM 664 O O . SER A 1 84 ? 1.745 2.673 12.079 1.00 94.75 84 SER A O 1
ATOM 666 N N . ARG A 1 85 ? 2.607 4.163 10.629 1.00 93.50 85 ARG A N 1
ATOM 667 C CA . ARG A 1 85 ? 2.323 5.368 11.439 1.00 93.50 85 ARG A CA 1
ATOM 668 C C . ARG A 1 85 ? 0.839 5.548 11.720 1.00 93.50 85 ARG A C 1
ATOM 670 O O . ARG A 1 85 ? 0.456 5.855 12.841 1.00 93.50 85 ARG A O 1
ATOM 677 N N . PHE A 1 86 ? 0.021 5.352 10.697 1.00 93.25 86 PHE A N 1
ATOM 678 C CA . PHE A 1 86 ? -1.421 5.542 10.751 1.00 93.25 86 PHE A CA 1
ATOM 679 C C . PHE A 1 86 ? -2.144 4.317 11.317 1.00 93.25 86 PHE A C 1
ATOM 681 O O . PHE A 1 86 ? -3.328 4.395 11.624 1.00 93.25 86 PHE A O 1
ATOM 688 N N . MET A 1 87 ? -1.457 3.176 11.459 1.00 94.12 87 MET A N 1
ATOM 689 C CA . MET A 1 87 ? -2.042 1.903 11.890 1.00 94.12 87 MET A CA 1
ATOM 690 C C . MET A 1 87 ? -3.306 1.547 11.087 1.00 94.12 87 MET A C 1
ATOM 692 O O . MET A 1 87 ? -4.358 1.221 11.644 1.00 94.12 87 MET A O 1
ATOM 696 N N . VAL A 1 88 ? -3.217 1.651 9.760 1.00 95.06 88 VAL A N 1
ATOM 697 C CA . VAL A 1 88 ? -4.351 1.420 8.851 1.00 95.06 88 VAL A CA 1
ATOM 698 C C . VAL A 1 88 ? -4.867 -0.017 8.951 1.00 95.06 88 VAL A C 1
ATOM 700 O O . VAL A 1 88 ? -4.136 -0.943 9.284 1.00 95.06 88 VAL A O 1
ATOM 703 N N . HIS A 1 89 ? -6.123 -0.269 8.608 1.00 95.00 89 HIS A N 1
ATOM 704 C CA . HIS A 1 89 ? -6.583 -1.642 8.399 1.00 95.00 89 HIS A CA 1
ATOM 705 C C . HIS A 1 89 ? -5.934 -2.261 7.154 1.00 95.00 89 HIS A C 1
ATOM 707 O O . HIS A 1 89 ? -5.527 -3.425 7.160 1.00 95.00 89 HIS A O 1
ATOM 713 N N . GLU A 1 90 ? -5.839 -1.477 6.081 1.00 96.25 90 GLU A N 1
ATOM 714 C CA . GLU A 1 90 ? -5.335 -1.927 4.791 1.00 96.25 90 GLU A CA 1
ATOM 715 C C . GLU A 1 90 ? -4.814 -0.741 3.974 1.00 96.25 90 GLU A C 1
ATOM 717 O O . GLU A 1 90 ? -5.493 0.277 3.867 1.00 96.25 90 GLU A O 1
ATOM 722 N N . MET A 1 91 ? -3.641 -0.905 3.365 1.00 95.94 91 MET A N 1
ATOM 723 C CA . MET A 1 91 ? -3.097 0.008 2.360 1.00 95.94 91 MET A CA 1
ATOM 724 C C . MET A 1 91 ? -3.192 -0.637 0.985 1.00 95.94 91 MET A C 1
ATOM 726 O O . MET A 1 91 ? -2.888 -1.826 0.823 1.00 95.94 91 MET A O 1
ATOM 730 N N . ARG A 1 92 ? -3.636 0.132 -0.007 1.00 96.00 92 ARG A N 1
ATOM 731 C CA . ARG A 1 92 ? -3.946 -0.366 -1.345 1.00 96.00 92 ARG A CA 1
ATOM 732 C C . ARG A 1 92 ? -3.336 0.537 -2.403 1.00 96.00 92 ARG A C 1
ATOM 734 O O . ARG A 1 92 ? -3.478 1.751 -2.351 1.00 96.00 92 ARG A O 1
ATOM 741 N N . VAL A 1 93 ? -2.688 -0.081 -3.382 1.00 93.75 93 VAL A N 1
ATOM 742 C CA . VAL A 1 93 ? -2.183 0.602 -4.577 1.00 93.75 93 VAL A CA 1
ATOM 743 C C . VAL A 1 93 ? -2.925 0.066 -5.779 1.00 93.75 93 VAL A C 1
ATOM 745 O O . VAL A 1 93 ? -2.910 -1.140 -6.047 1.00 93.75 93 VAL A O 1
ATOM 748 N N . VAL A 1 94 ? -3.522 0.975 -6.531 1.00 93.06 94 VAL A N 1
ATOM 749 C CA . VAL A 1 94 ? -4.164 0.692 -7.804 1.00 93.06 94 VAL A CA 1
ATOM 750 C C . VAL A 1 94 ? -3.224 1.089 -8.928 1.00 93.06 94 VAL A C 1
ATOM 752 O O . VAL A 1 94 ? -2.690 2.193 -8.959 1.00 93.06 94 VAL A O 1
ATOM 755 N N . THR A 1 95 ? -3.050 0.190 -9.888 1.00 91.25 95 THR A N 1
ATOM 756 C CA . THR A 1 95 ? -2.428 0.486 -11.179 1.00 91.25 95 THR A CA 1
ATOM 757 C C . THR A 1 95 ? -3.405 0.163 -12.302 1.00 91.25 95 THR A C 1
ATOM 759 O O . THR A 1 95 ? -4.489 -0.377 -12.072 1.00 91.25 95 THR A O 1
ATOM 762 N N . SER A 1 96 ? -3.005 0.430 -13.545 1.00 88.50 96 SER A N 1
ATOM 763 C CA . SER A 1 96 ? -3.817 0.132 -14.730 1.00 88.50 96 SER A CA 1
ATOM 764 C C . SER A 1 96 ? -4.204 -1.332 -14.902 1.00 88.50 96 SER A C 1
ATOM 766 O O . SER A 1 96 ? -5.177 -1.635 -15.585 1.00 88.50 96 SER A O 1
ATOM 768 N N . THR A 1 97 ? -3.466 -2.257 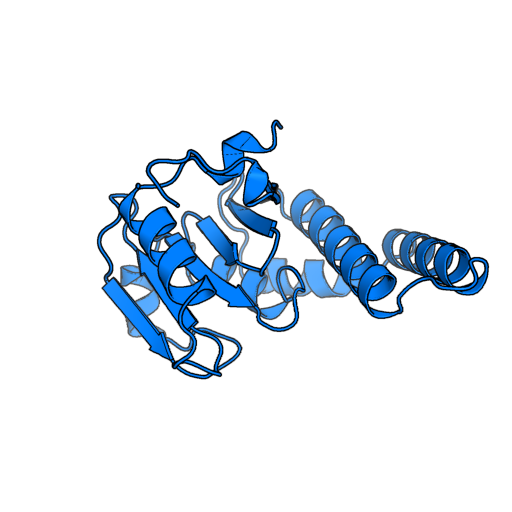-14.292 1.00 88.69 97 THR A N 1
ATOM 769 C CA . THR A 1 97 ? -3.679 -3.700 -14.492 1.00 88.69 97 THR A CA 1
ATOM 770 C C . THR A 1 97 ? -3.835 -4.481 -13.197 1.00 88.69 97 THR A C 1
ATOM 772 O O . THR A 1 97 ? -4.383 -5.590 -13.211 1.00 88.69 97 THR A O 1
ATOM 775 N N . THR A 1 98 ? -3.359 -3.925 -12.085 1.00 91.81 98 THR A N 1
ATOM 776 C CA . THR A 1 98 ? -3.160 -4.658 -10.839 1.00 91.81 98 THR A CA 1
ATOM 777 C C . THR A 1 98 ? -3.614 -3.825 -9.654 1.00 91.81 98 THR A C 1
ATOM 779 O O . THR A 1 98 ? -3.412 -2.615 -9.616 1.00 91.81 98 THR A O 1
ATOM 782 N N . VAL A 1 99 ? -4.179 -4.502 -8.663 1.00 94.19 99 VAL A N 1
ATOM 783 C CA . VAL A 1 99 ? -4.391 -3.960 -7.326 1.00 94.19 99 VAL A CA 1
ATOM 784 C C . VAL A 1 99 ? -3.455 -4.687 -6.372 1.00 94.19 99 VAL A C 1
ATOM 786 O O . VAL A 1 99 ? -3.421 -5.922 -6.346 1.00 94.19 99 VAL A O 1
ATOM 789 N N . TYR A 1 100 ? -2.695 -3.924 -5.599 1.00 94.75 100 TYR A N 1
ATOM 790 C CA . TYR A 1 100 ? -1.857 -4.413 -4.513 1.00 94.75 100 TYR A CA 1
ATOM 791 C C . TYR A 1 100 ? -2.523 -4.086 -3.179 1.00 94.75 100 TYR A C 1
ATOM 793 O O . TYR A 1 100 ? -3.132 -3.032 -3.030 1.00 94.75 100 TYR A O 1
ATOM 801 N N . SER A 1 101 ? -2.395 -4.986 -2.211 1.00 95.88 101 SER A N 1
ATOM 802 C CA . SER A 1 101 ? -2.930 -4.833 -0.857 1.00 95.88 101 SER A CA 1
ATOM 803 C C . SER A 1 101 ? -1.868 -5.226 0.157 1.00 95.88 101 SER A C 1
ATOM 805 O O . SER A 1 101 ? -1.178 -6.240 -0.012 1.00 95.88 101 SER A O 1
ATOM 807 N N . LEU A 1 102 ? -1.751 -4.422 1.207 1.00 95.75 102 LEU A N 1
ATOM 808 C CA . LEU A 1 102 ? -0.897 -4.674 2.353 1.00 95.75 102 LEU A CA 1
ATOM 809 C C . LEU A 1 102 ? -1.714 -4.486 3.633 1.00 95.75 102 LEU A C 1
ATOM 811 O O . LEU A 1 102 ? -2.310 -3.433 3.856 1.00 95.75 102 LEU A O 1
ATOM 815 N N . LYS A 1 103 ? -1.752 -5.524 4.469 1.00 95.56 103 LYS A N 1
ATOM 816 C CA . LYS A 1 103 ? -2.474 -5.530 5.749 1.00 95.56 103 LYS A CA 1
ATOM 817 C C . LYS A 1 103 ? -1.534 -5.871 6.890 1.00 95.56 103 LYS A C 1
ATOM 819 O O . LYS A 1 103 ? -0.584 -6.635 6.702 1.00 95.56 103 LYS A O 1
ATOM 824 N N . ALA A 1 104 ? -1.872 -5.400 8.084 1.00 92.25 104 ALA A N 1
ATOM 825 C CA . ALA A 1 104 ? -1.329 -5.966 9.309 1.00 92.25 104 ALA A CA 1
ATOM 826 C C . ALA A 1 104 ? -1.575 -7.484 9.365 1.00 92.25 104 ALA A C 1
ATOM 828 O O . ALA A 1 104 ? -2.646 -7.970 8.986 1.00 92.25 104 ALA A O 1
ATOM 829 N N . GLY A 1 105 ? -0.588 -8.237 9.850 1.00 90.00 105 GLY A N 1
ATOM 830 C CA . GLY A 1 105 ? -0.803 -9.622 10.258 1.00 90.00 105 GLY A CA 1
ATOM 831 C C . GLY A 1 105 ? -1.457 -9.710 11.634 1.00 90.00 105 GLY A C 1
ATOM 832 O O . GLY A 1 105 ? -1.975 -8.735 12.176 1.00 90.00 105 GLY A O 1
ATOM 833 N N . THR A 1 106 ? -1.394 -10.891 12.247 1.00 88.50 106 THR A N 1
ATOM 834 C CA . THR A 1 106 ? -1.979 -11.142 13.577 1.00 88.50 106 THR A CA 1
ATOM 835 C C . THR A 1 106 ? -1.366 -10.286 14.688 1.00 88.50 106 THR A C 1
ATOM 837 O O . THR A 1 106 ? -2.005 -10.090 15.714 1.00 88.50 106 THR A O 1
ATOM 840 N N . GLY A 1 107 ? -0.141 -9.788 14.494 1.00 88.75 107 GLY A N 1
ATOM 841 C CA . GLY A 1 107 ? 0.560 -8.913 15.438 1.00 88.75 107 GLY A CA 1
ATOM 842 C C . GLY A 1 107 ? 0.259 -7.419 15.283 1.00 88.75 107 GLY A C 1
ATOM 843 O O . GLY A 1 107 ? 0.850 -6.626 16.007 1.00 88.75 107 GLY A O 1
ATOM 844 N N . GLY A 1 108 ? -0.626 -7.022 14.362 1.00 91.50 108 GLY A N 1
ATOM 845 C CA . GLY A 1 108 ? -0.853 -5.609 14.049 1.00 91.50 108 GLY A CA 1
ATOM 846 C C . GLY A 1 108 ? 0.218 -5.021 13.123 1.00 91.50 108 GLY A C 1
ATOM 847 O O . GLY A 1 108 ? 1.046 -5.746 12.565 1.00 91.50 108 GLY A O 1
ATOM 848 N N . TRP A 1 109 ? 0.173 -3.701 12.926 1.00 94.94 109 TRP A N 1
ATOM 849 C CA . TRP A 1 109 ? 1.266 -2.987 12.270 1.00 94.94 109 TRP A CA 1
ATOM 850 C C . TRP A 1 109 ? 2.439 -2.839 13.243 1.00 94.94 109 TRP A C 1
ATOM 852 O O . TRP A 1 109 ? 2.220 -2.440 14.389 1.00 94.94 109 TRP A O 1
ATOM 862 N N . PRO A 1 110 ? 3.675 -3.133 12.812 1.00 95.31 110 PRO A N 1
ATOM 863 C CA . PRO A 1 110 ? 4.852 -2.838 13.612 1.00 95.31 110 PRO A CA 1
ATOM 864 C C . PRO A 1 110 ? 5.031 -1.329 13.777 1.00 95.31 110 PRO A C 1
ATOM 866 O O . PRO A 1 110 ? 4.561 -0.542 12.954 1.00 95.31 110 PRO A O 1
ATOM 869 N N . ASP A 1 111 ? 5.758 -0.941 14.822 1.00 95.25 111 ASP A N 1
ATOM 870 C CA . ASP A 1 111 ? 6.128 0.449 15.085 1.00 95.25 111 ASP A CA 1
ATOM 871 C C . ASP A 1 111 ? 6.861 1.085 13.876 1.00 95.25 111 ASP A C 1
ATOM 873 O O . ASP A 1 111 ? 7.640 0.395 13.202 1.00 95.25 111 ASP A O 1
ATOM 877 N N . PRO A 1 112 ? 6.663 2.384 13.577 1.00 95.06 112 PRO A N 1
ATOM 878 C CA . PRO A 1 112 ? 7.303 3.045 12.436 1.00 95.06 112 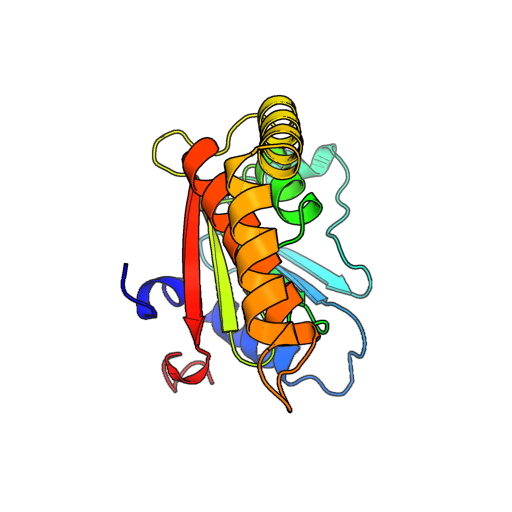PRO A CA 1
ATOM 879 C C . PRO A 1 112 ? 8.834 3.006 12.450 1.00 95.06 112 PRO A C 1
ATOM 881 O O . PRO A 1 112 ? 9.456 2.922 11.388 1.00 95.06 112 PRO A O 1
ATOM 884 N N . VAL A 1 113 ? 9.466 3.037 13.626 1.00 97.19 113 VAL A N 1
ATOM 885 C CA . VAL A 1 113 ? 10.927 2.953 13.763 1.00 97.19 113 VAL A CA 1
ATOM 886 C C . VAL A 1 113 ? 11.412 1.557 13.383 1.00 97.19 113 VAL A C 1
ATOM 888 O O . VAL A 1 113 ? 12.371 1.424 12.615 1.00 97.19 113 VAL A O 1
ATOM 891 N N . VAL A 1 114 ? 10.716 0.520 13.858 1.00 97.25 114 VAL A N 1
ATOM 892 C CA . VAL A 1 114 ? 10.986 -0.880 13.490 1.00 97.25 114 VAL A CA 1
ATOM 893 C C . VAL A 1 114 ? 10.761 -1.084 11.992 1.00 97.25 114 VAL A C 1
ATOM 895 O O . VAL A 1 114 ? 11.613 -1.644 11.304 1.00 97.25 114 VAL A O 1
ATOM 898 N N . THR A 1 115 ? 9.658 -0.555 11.465 1.00 97.12 115 THR A N 1
ATOM 899 C CA . THR A 1 115 ? 9.321 -0.597 10.038 1.00 97.12 115 THR A CA 1
ATOM 900 C C . THR A 1 115 ? 10.428 0.023 9.190 1.00 97.12 115 THR A C 1
ATOM 902 O O . THR A 1 115 ? 10.937 -0.613 8.266 1.00 97.12 115 THR A O 1
ATOM 905 N N . ALA A 1 116 ? 10.874 1.233 9.537 1.00 97.56 116 ALA A N 1
ATOM 906 C CA . ALA A 1 116 ? 11.957 1.915 8.836 1.00 97.56 116 ALA A CA 1
ATOM 907 C C . ALA A 1 116 ? 13.286 1.144 8.898 1.00 97.56 116 ALA A C 1
ATOM 909 O O . ALA A 1 116 ? 14.033 1.137 7.916 1.00 97.56 116 ALA A O 1
ATOM 910 N N . ALA A 1 117 ? 13.590 0.495 10.028 1.00 97.94 117 ALA A N 1
ATOM 911 C CA . ALA A 1 117 ? 14.777 -0.344 10.162 1.00 97.94 117 ALA A CA 1
ATOM 912 C C . ALA A 1 117 ? 14.727 -1.541 9.205 1.00 97.94 117 ALA A C 1
ATOM 914 O O . ALA A 1 117 ? 15.636 -1.706 8.395 1.00 97.94 117 ALA A O 1
ATOM 915 N N . VAL A 1 118 ? 13.622 -2.291 9.193 1.00 97.69 118 VAL A N 1
ATOM 916 C CA . VAL A 1 118 ? 13.466 -3.454 8.306 1.00 97.69 118 VAL A CA 1
ATOM 917 C C . VAL A 1 118 ? 13.510 -3.062 6.829 1.00 97.69 118 VAL A C 1
ATOM 919 O O . VAL A 1 118 ? 14.136 -3.760 6.033 1.00 97.69 118 VAL A O 1
ATOM 922 N N . LEU A 1 119 ? 12.895 -1.938 6.439 1.00 96.69 119 LEU A N 1
ATOM 923 C CA . LEU A 1 119 ? 12.967 -1.443 5.058 1.00 96.69 119 LEU A CA 1
ATOM 924 C C . LEU A 1 119 ? 14.423 -1.206 4.622 1.00 96.69 119 LEU A C 1
ATOM 926 O O . LEU A 1 119 ? 14.809 -1.602 3.518 1.00 96.69 119 LEU A O 1
ATOM 930 N N . ARG A 1 120 ? 15.251 -0.603 5.490 1.00 97.12 120 ARG A N 1
ATOM 931 C CA . ARG A 1 120 ? 16.687 -0.411 5.222 1.00 97.12 120 ARG A CA 1
ATOM 932 C C . ARG A 1 120 ? 17.439 -1.739 5.179 1.00 97.12 120 ARG A C 1
ATOM 934 O O . ARG A 1 120 ? 18.199 -1.963 4.236 1.00 97.12 120 ARG A O 1
ATOM 941 N N . ASP A 1 121 ? 17.206 -2.616 6.149 1.00 97.94 121 ASP A N 1
ATOM 942 C CA . ASP A 1 121 ? 17.922 -3.886 6.275 1.00 97.94 121 ASP A CA 1
ATOM 943 C C . ASP A 1 121 ? 17.639 -4.806 5.084 1.00 97.94 121 ASP A C 1
ATOM 945 O O . ASP A 1 121 ? 18.565 -5.358 4.487 1.00 97.94 121 ASP A O 1
ATOM 949 N N . VAL A 1 122 ? 16.376 -4.910 4.654 1.00 97.38 122 VAL A N 1
ATOM 950 C CA . VAL A 1 122 ? 15.997 -5.688 3.466 1.00 97.38 122 VAL A CA 1
ATOM 951 C C . VAL A 1 122 ? 16.658 -5.118 2.214 1.00 97.38 122 VAL A C 1
ATOM 953 O O . VAL A 1 122 ? 17.234 -5.889 1.444 1.00 97.38 122 VAL A O 1
ATOM 956 N N . MET A 1 123 ? 16.646 -3.792 2.029 1.00 94.19 123 MET A N 1
ATOM 957 C CA . MET A 1 123 ? 17.292 -3.137 0.882 1.00 94.19 123 MET A CA 1
ATOM 958 C C . MET A 1 123 ? 18.797 -3.440 0.823 1.00 94.19 123 MET A C 1
ATOM 960 O O . MET A 1 123 ? 19.376 -3.590 -0.255 1.00 94.19 123 MET A O 1
ATOM 964 N N . GLN A 1 124 ? 19.444 -3.554 1.984 1.00 95.88 124 GLN A N 1
ATOM 965 C CA . GLN A 1 124 ? 20.872 -3.842 2.082 1.00 95.88 124 GLN A CA 1
ATOM 966 C C . GLN A 1 124 ? 21.194 -5.342 2.105 1.00 95.88 124 GLN A C 1
ATOM 968 O O . GLN A 1 124 ? 22.349 -5.700 1.859 1.00 95.88 124 GLN A O 1
ATOM 973 N N . SER A 1 125 ? 20.200 -6.205 2.327 1.00 97.19 125 SER A N 1
ATOM 974 C CA . SER A 1 125 ? 20.378 -7.645 2.516 1.00 97.19 125 SER A CA 1
ATOM 975 C C . SER A 1 125 ? 20.973 -8.360 1.298 1.00 97.19 125 SER A C 1
ATOM 977 O O . SER A 1 125 ? 20.691 -8.040 0.138 1.00 97.19 125 SER A O 1
ATOM 979 N N . GLY A 1 126 ? 21.760 -9.407 1.563 1.00 96.31 126 GLY A N 1
ATOM 980 C CA . GLY A 1 126 ? 22.283 -10.291 0.518 1.00 96.31 126 GLY A CA 1
ATOM 981 C C . GLY A 1 126 ? 21.175 -10.989 -0.278 1.00 96.31 126 GLY A C 1
ATOM 982 O O . GLY A 1 126 ? 21.311 -11.154 -1.486 1.00 96.31 126 GLY A O 1
ATOM 983 N N . ILE A 1 127 ? 20.054 -11.322 0.373 1.00 95.94 127 ILE A N 1
ATOM 984 C CA . ILE A 1 127 ? 18.896 -11.971 -0.258 1.00 95.94 127 ILE A CA 1
ATOM 985 C C . ILE A 1 127 ? 18.282 -11.056 -1.320 1.00 95.94 127 ILE A C 1
ATOM 987 O O . ILE A 1 127 ? 18.140 -11.460 -2.476 1.00 95.94 127 ILE A O 1
ATOM 991 N N . PHE A 1 128 ? 17.969 -9.804 -0.969 1.00 96.31 128 PHE A N 1
ATOM 992 C CA . PHE A 1 128 ? 17.406 -8.865 -1.937 1.00 96.31 128 PHE A CA 1
ATOM 993 C C . PHE A 1 128 ? 18.384 -8.577 -3.082 1.00 96.31 128 PHE A C 1
ATOM 995 O O . PHE A 1 128 ? 17.995 -8.630 -4.249 1.00 96.31 128 PHE A O 1
ATOM 1002 N N . ARG A 1 129 ? 19.671 -8.351 -2.773 1.00 95.50 129 ARG A N 1
ATOM 1003 C CA . ARG A 1 129 ? 20.712 -8.131 -3.793 1.00 95.50 129 ARG A CA 1
ATOM 1004 C C . ARG A 1 129 ? 20.838 -9.313 -4.754 1.00 95.50 129 ARG A C 1
ATOM 1006 O O . ARG A 1 129 ? 20.965 -9.100 -5.960 1.00 95.50 129 ARG A O 1
ATOM 1013 N N . TRP A 1 130 ? 20.768 -10.540 -4.238 1.00 96.12 130 TRP A N 1
ATOM 1014 C CA . TRP A 1 130 ? 20.798 -11.756 -5.047 1.00 96.12 130 TRP A CA 1
ATOM 1015 C C . TRP A 1 130 ? 19.605 -11.813 -6.007 1.00 96.12 130 TRP A C 1
ATOM 1017 O O . TRP A 1 130 ? 19.805 -11.997 -7.209 1.00 96.12 130 TRP A O 1
ATOM 1027 N N . HIS A 1 131 ? 18.382 -11.569 -5.527 1.00 94.81 131 HIS A N 1
ATOM 1028 C CA . HIS A 1 131 ? 17.203 -11.523 -6.398 1.00 94.81 131 HIS A CA 1
ATOM 1029 C C . HIS A 1 131 ? 17.287 -10.397 -7.434 1.00 94.81 131 HIS A C 1
ATOM 1031 O O . HIS A 1 131 ? 17.038 -10.633 -8.616 1.00 94.81 131 HIS A O 1
ATOM 1037 N N . ALA A 1 132 ? 17.684 -9.191 -7.021 1.00 93.00 132 ALA A N 1
ATOM 1038 C CA . ALA A 1 132 ? 17.824 -8.047 -7.916 1.00 93.00 132 ALA A CA 1
ATOM 1039 C C . ALA A 1 132 ? 18.836 -8.320 -9.040 1.00 93.00 132 ALA A C 1
ATOM 1041 O O . ALA A 1 132 ? 18.578 -7.982 -10.196 1.00 93.00 132 ALA A O 1
ATOM 1042 N N . TYR A 1 133 ? 19.956 -8.981 -8.729 1.00 93.06 133 TYR A N 1
ATOM 1043 C CA . TYR A 1 133 ? 20.930 -9.415 -9.731 1.00 93.06 133 TYR A CA 1
ATOM 1044 C C . TYR A 1 133 ? 20.308 -10.375 -10.757 1.00 93.06 133 TYR A C 1
ATOM 1046 O O . TYR A 1 133 ? 20.454 -10.163 -11.961 1.00 93.06 133 TYR A O 1
ATOM 1054 N N . HIS A 1 134 ? 19.574 -11.394 -10.300 1.00 92.38 134 HIS A N 1
ATOM 1055 C CA . HIS A 1 134 ? 18.961 -12.386 -11.190 1.00 92.38 134 HIS A CA 1
ATOM 1056 C C . HIS A 1 134 ? 17.849 -11.789 -12.058 1.00 92.38 134 HIS A C 1
ATOM 1058 O O . HIS A 1 134 ? 17.809 -12.069 -13.256 1.00 92.38 134 HIS A O 1
ATOM 1064 N N . ILE A 1 135 ? 17.010 -10.912 -11.494 1.00 91.62 135 ILE A N 1
ATOM 1065 C CA . ILE A 1 135 ? 15.985 -10.181 -12.253 1.00 91.62 135 ILE A CA 1
ATOM 1066 C C . ILE A 1 135 ? 16.651 -9.338 -13.343 1.00 91.62 135 ILE A C 1
ATOM 1068 O O . ILE A 1 135 ? 16.285 -9.438 -14.512 1.00 91.62 135 ILE A O 1
ATOM 1072 N N . ARG A 1 136 ? 17.683 -8.553 -13.002 1.00 88.69 136 ARG A N 1
ATOM 1073 C CA . ARG A 1 136 ? 18.407 -7.740 -13.994 1.00 88.69 136 ARG A CA 1
ATOM 1074 C C . ARG A 1 136 ? 19.016 -8.599 -15.095 1.00 88.69 136 ARG A C 1
ATOM 1076 O O . ARG A 1 136 ? 18.854 -8.276 -16.267 1.00 88.69 136 ARG A O 1
ATOM 1083 N N . LYS A 1 137 ? 19.674 -9.704 -14.735 1.00 88.25 137 LYS A N 1
ATOM 1084 C CA . LYS A 1 137 ? 20.283 -10.622 -15.705 1.00 88.25 137 LYS A CA 1
ATOM 1085 C C . LYS A 1 137 ? 19.237 -11.210 -16.653 1.00 88.25 137 LYS A C 1
ATOM 1087 O O . LYS A 1 137 ? 19.464 -11.229 -17.857 1.00 88.25 137 LYS A O 1
ATOM 1092 N N . GLN A 1 138 ? 18.084 -11.634 -16.134 1.00 87.19 138 GLN A N 1
ATOM 1093 C CA . GLN A 1 138 ? 17.003 -12.176 -16.955 1.00 87.19 138 GLN A CA 1
ATOM 1094 C C . GLN A 1 138 ? 16.542 -11.171 -18.019 1.00 87.19 138 GLN A C 1
ATOM 1096 O O . GLN A 1 138 ? 16.417 -11.549 -19.179 1.00 87.19 138 GLN A O 1
ATOM 1101 N N . PHE A 1 139 ? 16.346 -9.902 -17.659 1.00 85.25 139 PHE A N 1
ATOM 1102 C CA . PHE A 1 139 ? 15.901 -8.878 -18.611 1.00 85.25 139 PHE A CA 1
ATOM 1103 C C . PHE A 1 139 ? 17.016 -8.462 -19.585 1.00 85.25 139 PHE A C 1
ATOM 1105 O O . PHE A 1 139 ? 16.7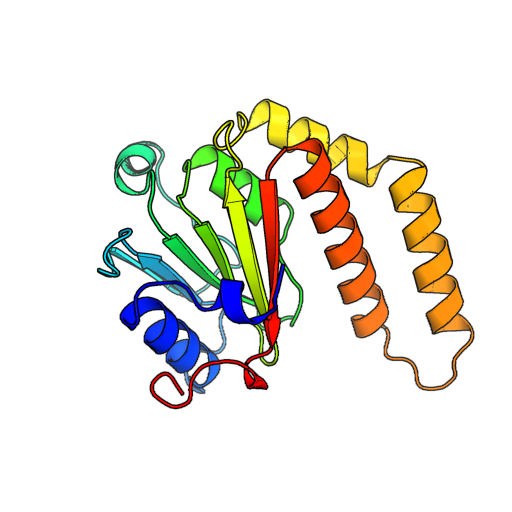76 -8.352 -20.782 1.00 85.25 139 PHE A O 1
ATOM 1112 N N . LEU A 1 140 ? 18.267 -8.342 -19.130 1.00 80.06 140 LEU A N 1
ATOM 1113 C CA . LEU A 1 140 ? 19.395 -8.035 -20.022 1.00 80.06 140 LEU A CA 1
ATOM 1114 C C . LEU A 1 140 ? 19.625 -9.113 -21.094 1.00 80.06 140 LEU A C 1
ATOM 1116 O O . LEU A 1 140 ? 20.088 -8.803 -22.187 1.00 80.06 140 LEU A O 1
ATOM 1120 N N . CYS A 1 141 ? 19.300 -10.373 -20.797 1.00 76.62 141 CYS A N 1
ATOM 1121 C CA . CYS A 1 141 ? 19.490 -11.491 -21.720 1.00 76.62 141 CYS A CA 1
ATOM 1122 C C . CYS A 1 141 ? 18.318 -11.723 -22.694 1.00 76.62 141 CYS A C 1
ATOM 1124 O O . CYS A 1 141 ? 18.444 -12.586 -23.558 1.00 76.62 141 CYS A O 1
ATOM 1126 N N . HIS A 1 142 ? 17.201 -10.991 -22.579 1.00 70.44 142 HIS A N 1
ATOM 1127 C CA . HIS A 1 142 ? 16.033 -11.158 -23.455 1.00 70.44 142 HIS A CA 1
ATOM 1128 C C . HIS A 1 142 ? 15.807 -9.905 -24.319 1.00 70.44 142 HIS A C 1
ATOM 1130 O O . HIS A 1 142 ? 15.308 -8.893 -23.807 1.00 70.44 142 HIS A O 1
ATOM 1136 N N . PRO A 1 143 ? 16.132 -9.963 -25.627 1.00 58.81 143 PRO A N 1
ATOM 1137 C CA . PRO A 1 143 ? 15.810 -8.898 -26.573 1.00 58.81 143 PRO A CA 1
ATOM 1138 C C . PRO A 1 143 ? 14.303 -8.604 -26.551 1.00 58.81 143 PRO A C 1
ATOM 1140 O O . PRO A 1 143 ? 13.492 -9.516 -26.689 1.00 58.81 143 PRO A O 1
ATOM 1143 N N . GLY A 1 144 ? 13.927 -7.338 -26.347 1.00 63.59 144 GLY A N 1
ATOM 1144 C CA . GLY A 1 144 ? 12.524 -6.900 -26.272 1.00 63.59 144 GLY A CA 1
ATOM 1145 C C . GLY A 1 144 ? 11.908 -6.888 -24.867 1.00 63.59 144 GLY A C 1
ATOM 1146 O O . GLY A 1 144 ? 10.749 -6.505 -24.718 1.00 63.59 144 GLY A O 1
ATOM 1147 N N . SER A 1 145 ? 12.656 -7.260 -23.824 1.00 70.25 145 SER A N 1
ATOM 1148 C CA . SER A 1 145 ? 12.172 -7.112 -22.450 1.00 70.25 145 SER A CA 1
ATOM 1149 C C . SER A 1 145 ? 12.133 -5.635 -22.019 1.00 70.25 145 SER A C 1
ATOM 1151 O O . SER A 1 145 ? 13.050 -4.855 -22.280 1.00 70.25 145 SER A O 1
ATOM 1153 N N . CYS A 1 146 ? 11.037 -5.227 -21.375 1.00 69.44 146 CYS A N 1
ATOM 1154 C CA . CYS A 1 146 ? 10.832 -3.840 -20.966 1.00 69.44 146 CYS A CA 1
ATOM 1155 C C . CYS A 1 146 ? 11.558 -3.542 -19.637 1.00 69.44 146 CYS A C 1
ATOM 1157 O O . CYS A 1 146 ? 11.284 -4.227 -18.644 1.00 69.44 146 CYS A O 1
ATOM 1159 N N . PRO A 1 147 ? 12.418 -2.505 -19.556 1.00 69.06 147 PRO A N 1
ATOM 1160 C CA . PRO A 1 147 ? 13.103 -2.127 -18.316 1.00 69.06 147 PRO A CA 1
ATOM 1161 C C . PRO A 1 147 ? 12.158 -1.862 -17.134 1.00 69.06 147 PRO A C 1
ATOM 1163 O O . PRO A 1 147 ? 12.498 -2.178 -15.993 1.00 69.06 147 PRO A O 1
ATOM 1166 N N . SER A 1 148 ? 10.948 -1.348 -17.388 1.00 78.50 148 SER A N 1
ATOM 1167 C CA . SER A 1 148 ? 9.947 -1.118 -16.336 1.00 78.50 148 SER A CA 1
ATOM 1168 C C . SER A 1 148 ? 9.437 -2.421 -15.709 1.00 78.50 148 SER A C 1
ATOM 1170 O O . SER A 1 148 ? 9.151 -2.453 -14.512 1.00 78.50 148 SER A O 1
ATOM 1172 N N . GLY A 1 149 ? 9.412 -3.523 -16.467 1.00 83.00 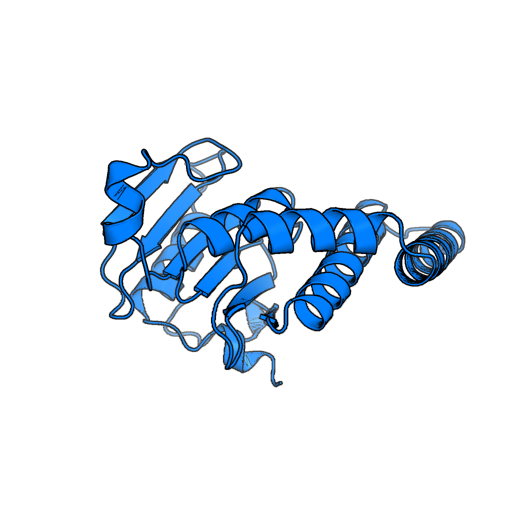149 GLY A N 1
ATOM 1173 C CA . GLY A 1 149 ? 9.055 -4.847 -15.956 1.00 83.00 149 GLY A CA 1
ATOM 1174 C C . GLY A 1 149 ? 10.064 -5.363 -14.928 1.00 83.00 149 GLY A C 1
ATOM 1175 O O . GLY A 1 149 ? 9.672 -5.871 -13.877 1.00 83.00 149 GLY A O 1
ATOM 1176 N N . ALA A 1 150 ? 11.363 -5.155 -15.176 1.00 86.19 150 ALA A N 1
ATOM 1177 C CA . ALA A 1 150 ? 12.412 -5.502 -14.218 1.00 86.19 150 ALA A CA 1
ATOM 1178 C C . ALA A 1 150 ? 12.274 -4.691 -12.921 1.00 86.19 150 ALA A C 1
ATOM 1180 O O . ALA A 1 150 ? 12.384 -5.243 -11.827 1.00 86.19 150 ALA A O 1
ATOM 1181 N N . VAL A 1 151 ? 12.003 -3.385 -13.035 1.00 86.94 151 VAL A N 1
ATOM 1182 C CA . VAL A 1 151 ? 11.793 -2.503 -11.875 1.00 86.94 151 VAL A CA 1
ATOM 1183 C C . VAL A 1 151 ? 10.572 -2.933 -11.065 1.00 86.94 151 VAL A C 1
ATOM 1185 O O . VAL A 1 151 ? 10.669 -3.037 -9.842 1.00 86.94 151 VAL A O 1
ATOM 1188 N N . CYS A 1 152 ? 9.458 -3.255 -11.727 1.00 87.19 152 CYS A N 1
ATOM 1189 C CA . CYS A 1 152 ? 8.251 -3.744 -11.064 1.00 87.19 152 CYS A CA 1
ATOM 1190 C C . CYS A 1 152 ? 8.518 -5.036 -10.277 1.00 87.19 152 CYS A C 1
ATOM 1192 O O . CYS A 1 152 ? 8.182 -5.118 -9.097 1.00 87.19 152 CYS A O 1
ATOM 1194 N N . LEU A 1 153 ? 9.196 -6.016 -10.887 1.00 90.00 153 LEU A N 1
ATOM 1195 C CA . LEU A 1 153 ? 9.540 -7.278 -10.220 1.00 90.00 153 LEU A CA 1
ATOM 1196 C C . LEU A 1 153 ? 10.520 -7.088 -9.058 1.00 90.00 153 LEU A C 1
ATOM 1198 O O . LEU A 1 153 ? 10.379 -7.742 -8.022 1.00 90.00 153 LEU A O 1
ATOM 1202 N N . MET A 1 154 ? 11.499 -6.187 -9.198 1.00 92.06 154 MET A N 1
ATOM 1203 C CA . MET A 1 154 ? 12.406 -5.844 -8.099 1.00 92.06 154 MET A CA 1
ATOM 1204 C C . MET A 1 154 ? 11.637 -5.222 -6.929 1.00 92.06 154 MET A C 1
ATOM 1206 O O . MET A 1 154 ? 11.844 -5.636 -5.789 1.00 92.06 154 MET A O 1
ATOM 1210 N N . ARG A 1 155 ? 10.718 -4.285 -7.198 1.00 91.31 155 ARG A N 1
ATOM 1211 C CA . ARG A 1 155 ? 9.873 -3.681 -6.158 1.00 91.31 155 ARG A CA 1
ATOM 1212 C C . ARG A 1 155 ? 8.955 -4.710 -5.505 1.00 91.31 155 ARG A C 1
ATOM 1214 O O . ARG A 1 155 ? 8.945 -4.801 -4.287 1.00 91.31 155 ARG A O 1
ATOM 1221 N N . GLU A 1 156 ? 8.264 -5.555 -6.269 1.00 92.44 156 GLU A N 1
ATOM 1222 C CA . GLU A 1 156 ? 7.457 -6.642 -5.691 1.00 92.44 156 GLU A CA 1
ATOM 1223 C C . GLU A 1 156 ? 8.287 -7.581 -4.807 1.00 92.44 156 GLU A C 1
ATOM 1225 O O . GLU A 1 156 ? 7.827 -8.006 -3.748 1.00 92.44 156 GLU A O 1
ATOM 1230 N N . THR A 1 157 ? 9.511 -7.908 -5.227 1.00 94.75 157 THR A N 1
ATOM 1231 C CA . THR A 1 157 ? 10.405 -8.765 -4.440 1.00 94.75 157 THR A CA 1
ATOM 1232 C C . THR A 1 157 ? 10.789 -8.093 -3.127 1.00 94.75 157 THR A C 1
ATOM 1234 O O . THR A 1 157 ? 10.686 -8.720 -2.075 1.00 94.75 157 THR A O 1
ATOM 1237 N N . PHE A 1 158 ? 11.175 -6.815 -3.179 1.00 94.94 158 PHE A N 1
ATOM 1238 C CA . PHE A 1 158 ? 11.441 -6.009 -1.989 1.00 94.94 158 PHE A CA 1
ATOM 1239 C C . PHE A 1 158 ? 10.242 -6.029 -1.030 1.00 94.94 158 PHE A C 1
ATOM 1241 O O . PHE A 1 158 ? 10.391 -6.382 0.136 1.00 94.94 158 PHE A O 1
ATOM 1248 N N . LEU A 1 159 ? 9.038 -5.772 -1.545 1.00 94.12 159 LEU A N 1
ATOM 1249 C CA . LEU A 1 159 ? 7.807 -5.732 -0.756 1.00 94.12 159 LEU A CA 1
ATOM 1250 C C . LEU A 1 159 ? 7.465 -7.069 -0.104 1.00 94.12 159 LEU A C 1
ATOM 1252 O O . LEU A 1 159 ? 7.067 -7.095 1.055 1.00 94.12 159 LEU A O 1
ATOM 1256 N N . ARG A 1 160 ? 7.649 -8.188 -0.811 1.00 95.06 160 ARG A N 1
ATOM 1257 C CA . ARG A 1 160 ? 7.426 -9.527 -0.244 1.00 95.06 160 ARG A CA 1
ATOM 1258 C C . ARG A 1 160 ? 8.390 -9.827 0.899 1.00 95.06 160 ARG A C 1
ATOM 1260 O O . ARG A 1 160 ? 7.967 -10.386 1.907 1.00 95.06 160 ARG A O 1
ATOM 1267 N N . LEU A 1 161 ? 9.660 -9.450 0.746 1.00 96.38 161 LEU A N 1
ATOM 1268 C CA . LEU A 1 161 ? 10.669 -9.625 1.790 1.00 96.38 161 LEU A CA 1
ATOM 1269 C C . LEU A 1 161 ? 10.356 -8.750 3.009 1.00 96.38 161 LEU A C 1
ATOM 1271 O O . LEU A 1 161 ? 10.352 -9.257 4.129 1.00 96.38 161 LEU A O 1
ATOM 1275 N N . CYS A 1 162 ? 10.023 -7.473 2.797 1.00 96.44 162 CYS A N 1
ATOM 1276 C CA . CYS A 1 162 ? 9.623 -6.569 3.874 1.00 96.44 162 CYS A CA 1
ATOM 1277 C C . CYS A 1 162 ? 8.352 -7.050 4.574 1.00 96.44 162 CYS A C 1
ATOM 1279 O O . CYS A 1 162 ? 8.336 -7.119 5.796 1.00 96.44 162 CYS A O 1
ATOM 1281 N N . ALA A 1 163 ? 7.317 -7.440 3.826 1.00 95.31 163 ALA A N 1
ATOM 1282 C CA . ALA A 1 163 ? 6.080 -7.950 4.404 1.00 95.31 163 ALA A CA 1
ATOM 1283 C C . ALA A 1 163 ? 6.328 -9.207 5.249 1.00 95.31 163 ALA A C 1
ATOM 1285 O O . ALA A 1 163 ? 5.837 -9.286 6.370 1.00 95.31 163 ALA A O 1
ATOM 1286 N N . GLY A 1 164 ? 7.145 -10.147 4.764 1.00 95.81 164 GLY A N 1
ATOM 1287 C CA . GLY A 1 164 ? 7.523 -11.331 5.535 1.00 95.81 164 GLY A CA 1
ATOM 1288 C C . GLY A 1 164 ? 8.267 -10.988 6.829 1.00 95.81 164 GLY A C 1
ATOM 1289 O O . GLY A 1 164 ? 7.922 -11.510 7.885 1.00 95.81 164 GLY A O 1
ATOM 1290 N N . ALA A 1 165 ? 9.241 -10.077 6.764 1.00 96.19 165 ALA A N 1
ATOM 1291 C CA . ALA A 1 165 ? 10.019 -9.651 7.929 1.00 96.19 165 ALA A CA 1
ATOM 1292 C C . ALA A 1 165 ? 9.198 -8.840 8.950 1.00 96.19 165 ALA A C 1
ATOM 1294 O O . ALA A 1 165 ? 9.454 -8.921 10.147 1.00 96.19 165 ALA A O 1
ATOM 1295 N N . LEU A 1 166 ? 8.202 -8.083 8.484 1.00 95.94 166 LEU A N 1
ATOM 1296 C CA . LEU A 1 166 ? 7.309 -7.264 9.309 1.00 95.94 166 LEU A CA 1
ATOM 1297 C C . LEU A 1 166 ? 6.059 -8.018 9.789 1.00 95.94 166 LEU A C 1
ATOM 1299 O O . LEU A 1 166 ? 5.240 -7.443 10.500 1.00 95.94 166 LEU A O 1
ATOM 1303 N N . GLY A 1 167 ? 5.877 -9.279 9.384 1.00 95.50 167 GLY A N 1
ATOM 1304 C CA . GLY A 1 167 ? 4.665 -10.042 9.688 1.00 95.50 167 GLY A CA 1
ATOM 1305 C C . GLY A 1 167 ? 3.400 -9.480 9.028 1.00 95.50 167 GLY A C 1
ATOM 1306 O O . GLY A 1 167 ? 2.305 -9.674 9.547 1.00 95.50 167 GLY A O 1
ATOM 1307 N N . LEU A 1 168 ? 3.533 -8.777 7.902 1.00 95.56 168 LEU A N 1
ATOM 1308 C CA . LEU A 1 168 ? 2.425 -8.205 7.136 1.00 95.56 168 LEU A CA 1
ATOM 1309 C C . LEU A 1 168 ? 1.887 -9.198 6.102 1.00 95.56 168 LEU A C 1
ATOM 1311 O O . LEU A 1 168 ? 2.587 -10.085 5.608 1.00 95.56 168 LEU A O 1
ATOM 1315 N N . VAL A 1 169 ? 0.634 -8.996 5.707 1.00 95.25 169 VAL A N 1
ATOM 1316 C CA . VAL A 1 169 ? -0.015 -9.767 4.647 1.00 95.25 169 VAL A CA 1
ATOM 1317 C C . VAL A 1 169 ? 0.005 -8.961 3.355 1.00 95.25 169 VAL A C 1
ATOM 1319 O O . VAL A 1 169 ? -0.772 -8.025 3.185 1.00 95.25 169 VAL A O 1
ATOM 1322 N N . PHE A 1 170 ? 0.884 -9.350 2.431 1.00 94.19 170 PHE A N 1
ATOM 1323 C CA . PHE A 1 170 ? 0.940 -8.797 1.078 1.00 94.19 170 PHE A CA 1
ATOM 1324 C C . PHE A 1 170 ? 0.136 -9.653 0.090 1.00 94.19 170 PHE A C 1
ATOM 1326 O O . PHE A 1 170 ? 0.317 -10.874 0.007 1.00 94.19 170 PHE A O 1
ATOM 1333 N N . ALA A 1 171 ? -0.711 -9.005 -0.707 1.00 93.44 171 ALA A N 1
ATOM 1334 C CA . ALA A 1 171 ? -1.482 -9.626 -1.777 1.00 93.44 171 ALA A CA 1
ATOM 1335 C C . ALA A 1 171 ? -1.490 -8.754 -3.041 1.00 93.44 171 ALA A C 1
ATOM 1337 O O . ALA A 1 171 ? -1.344 -7.535 -2.985 1.00 93.44 171 ALA A O 1
ATOM 1338 N N . ARG A 1 172 ? -1.700 -9.396 -4.195 1.00 92.94 172 ARG A N 1
ATOM 1339 C CA . ARG A 1 172 ? -1.978 -8.721 -5.467 1.00 92.94 172 ARG A CA 1
ATOM 1340 C C . ARG A 1 172 ? -3.063 -9.463 -6.236 1.00 92.94 172 ARG A C 1
ATOM 1342 O O . ARG A 1 172 ? -3.146 -10.688 -6.125 1.00 92.94 172 ARG A O 1
ATOM 1349 N N . GLY A 1 173 ? -3.841 -8.740 -7.029 1.00 91.88 173 GLY A N 1
ATOM 1350 C CA . GLY A 1 173 ? -4.834 -9.307 -7.943 1.00 91.88 173 GLY A CA 1
ATOM 1351 C C . GLY A 1 173 ? -4.960 -8.465 -9.205 1.00 91.88 173 GLY A C 1
ATOM 1352 O O . GLY A 1 173 ? -4.672 -7.267 -9.195 1.00 91.88 173 GLY A O 1
ATOM 1353 N N . SER A 1 174 ? -5.344 -9.098 -10.309 1.00 91.25 174 SER A N 1
ATOM 1354 C CA . SER A 1 174 ? -5.528 -8.388 -11.577 1.00 91.25 174 SER A CA 1
ATOM 1355 C C . SER A 1 174 ? -6.918 -7.765 -11.638 1.00 91.25 174 SER A C 1
ATOM 1357 O O . SER A 1 174 ? -7.896 -8.407 -11.265 1.00 91.25 174 SER A O 1
ATOM 1359 N N . TRP A 1 175 ? -7.051 -6.565 -12.210 1.00 87.69 175 TRP A N 1
ATOM 1360 C CA . TRP A 1 175 ? -8.368 -5.977 -12.502 1.00 87.69 175 TRP A CA 1
ATOM 1361 C C . TRP A 1 175 ? -9.263 -6.895 -13.347 1.00 87.69 175 TRP A C 1
ATOM 1363 O O . TRP A 1 175 ? -10.487 -6.889 -13.201 1.00 87.69 175 TRP A O 1
ATOM 1373 N N . SER A 1 176 ? -8.663 -7.762 -14.169 1.00 86.81 176 SER A N 1
ATOM 1374 C CA . SER A 1 176 ? -9.382 -8.795 -14.925 1.00 86.81 176 SER A CA 1
ATOM 1375 C C . SER A 1 176 ? -10.104 -9.826 -14.044 1.00 86.81 176 SER A C 1
ATOM 1377 O O . SER A 1 176 ? -11.055 -10.458 -14.507 1.00 86.81 176 SER A O 1
ATOM 1379 N N . GLU A 1 177 ? -9.723 -9.943 -12.772 1.00 86.56 177 GLU A N 1
ATOM 1380 C CA . GLU A 1 177 ? -10.326 -10.811 -11.757 1.00 86.56 177 GLU A CA 1
ATOM 1381 C C . GLU A 1 177 ? -11.364 -10.062 -10.897 1.00 86.56 177 GLU A C 1
ATOM 1383 O O . GLU A 1 177 ? -12.135 -10.697 -10.173 1.00 86.56 177 GLU A O 1
ATOM 1388 N N . CYS A 1 178 ? -11.429 -8.724 -10.984 1.00 82.62 178 CYS A N 1
ATOM 1389 C CA . CYS A 1 178 ? -12.377 -7.914 -10.216 1.00 82.62 178 CYS A CA 1
ATOM 1390 C C . CYS A 1 178 ? -13.828 -8.232 -10.638 1.00 82.62 178 CYS A C 1
ATOM 1392 O O . CYS A 1 178 ? -14.107 -8.272 -11.846 1.00 82.62 178 CYS A O 1
ATOM 1394 N N . PRO A 1 179 ? -14.775 -8.457 -9.703 1.00 81.50 179 PRO A N 1
ATOM 1395 C CA . PRO A 1 179 ? -16.164 -8.751 -10.046 1.00 81.50 179 PRO A CA 1
ATOM 1396 C C . PRO A 1 179 ? -16.797 -7.671 -10.934 1.00 81.50 179 PRO A C 1
ATOM 1398 O O . PRO A 1 179 ? -16.715 -6.485 -10.632 1.00 81.50 179 PRO A O 1
ATOM 1401 N N . ARG A 1 180 ? -17.500 -8.085 -11.998 1.00 78.00 180 ARG A N 1
ATOM 1402 C CA . ARG A 1 180 ? -18.054 -7.175 -13.024 1.00 78.00 180 ARG A CA 1
ATOM 1403 C C . ARG A 1 180 ? -18.955 -6.063 -12.485 1.00 78.00 180 ARG A C 1
ATOM 1405 O O . ARG A 1 180 ? -18.991 -5.005 -13.078 1.00 78.00 180 ARG A O 1
ATOM 1412 N N . LYS A 1 181 ? -19.661 -6.287 -11.374 1.00 77.06 181 LYS A N 1
ATOM 1413 C CA . LYS A 1 181 ? -20.536 -5.279 -10.743 1.00 77.06 181 LYS A CA 1
ATOM 1414 C C . LYS A 1 181 ? -19.792 -4.091 -10.111 1.00 77.06 181 LYS A C 1
ATOM 1416 O O . LYS A 1 181 ? -20.439 -3.199 -9.572 1.00 77.06 181 LYS A O 1
ATOM 1421 N N . TYR A 1 182 ? -18.462 -4.144 -10.083 1.00 71.75 182 TYR A N 1
ATOM 1422 C CA . TYR A 1 182 ? -17.589 -3.090 -9.566 1.00 71.75 182 TYR A CA 1
ATOM 1423 C C . TYR A 1 182 ? -16.649 -2.530 -10.647 1.00 71.75 182 TYR A C 1
ATOM 1425 O O . TYR A 1 182 ? -15.771 -1.741 -10.313 1.00 71.75 182 TYR A O 1
ATOM 1433 N N . ARG A 1 183 ? -16.818 -2.983 -11.897 1.00 65.31 183 ARG A N 1
ATOM 1434 C CA . ARG A 1 183 ? -16.258 -2.361 -13.101 1.00 65.31 183 ARG A CA 1
ATOM 1435 C C . ARG A 1 183 ? -17.299 -1.427 -13.714 1.00 65.31 183 ARG A C 1
ATOM 1437 O O . ARG A 1 183 ? -18.484 -1.572 -13.335 1.00 65.31 183 ARG A O 1
#

Sequence (183 aa):
MTGTAVFRVPASVLRYEHNILHDSHCPQEVAGIFTPAGVLRYEFFGDDFVYLPESEYGEISGCIITHLHRSGYPFSSHDILESSRFMVHEMRVVTSTTVYSLKAGTGGWPDPVVTAAVLRDVMQSGIFRWHAYHIRKQFLCHPGSCPSGAVCLMRETFLRLCAGALGLVFARGSWSECPRKYR

Secondary structure (DSSP, 8-state):
--GGGGG-S-HHHHHHHHHHHH-TT--S-EEEEE-TT--EEEEEESSSS----GGGHHHHTTPEEEEE-TT-----HHHHHHHHHHT-SEEEEE-SSEEEEEE-BTTBSPPHHHHHHHHHHHHHSHHHHHHHHHHHHHHHTSTT--HHHHHHHHHHHHHHHHHHHHT-EEEEEEGGGS-GGG-

pLDDT: mean 88.56, std 10.23, range [45.5, 97.94]